Protein AF-A0A2S2CSY6-F1 (afdb_monomer)

Mean predicted aligned error: 6.38 Å

Secondary structure (DSSP, 8-state):
-EEEETTSPPEE-SEEEEE-TTS-EEEEEGGGGGHHHHHHHHHHB-TTSPPEE--HHHHH--SGGGS---TTS-S--EEEEES--EETTEE-SS-EEE-BTSPPEESSPPPTTHHHHHHHHHHHHHHHHHH--

Sequence (133 aa):
MKLRRKSAPPLLLSGGAVLQLDGAIDLLGDAMVHAETVGALIDGVDAGAAPTPLPLAEVMESSCRACPVAARSGAGCRCLQVDRLRMDGAESLSPVLLRPGQPPAVAGEQPRGLWQAFAAVRAARARQVRRAA

Structure (mmCIF, N/CA/C/O backbone):
data_AF-A0A2S2CSY6-F1
#
_entry.id   AF-A0A2S2CSY6-F1
#
loop_
_atom_site.group_PDB
_atom_site.id
_atom_site.type_symbol
_atom_site.label_atom_id
_atom_site.label_alt_id
_atom_site.label_comp_id
_atom_site.label_asym_id
_atom_site.label_entity_id
_atom_site.label_seq_id
_atom_site.pdbx_PDB_ins_code
_atom_site.Cartn_x
_atom_site.Cartn_y
_atom_site.Cartn_z
_atom_site.occupancy
_atom_site.B_iso_or_equiv
_atom_site.auth_seq_id
_atom_site.auth_comp_id
_atom_site.auth_asym_id
_atom_site.auth_atom_id
_atom_site.pdbx_PDB_model_num
ATOM 1 N N . MET A 1 1 ? 4.141 2.599 9.407 1.00 85.50 1 MET A N 1
ATOM 2 C CA . MET A 1 1 ? 2.908 2.333 8.620 1.00 85.50 1 MET A CA 1
ATOM 3 C C . MET A 1 1 ? 1.675 2.667 9.453 1.00 85.50 1 MET A C 1
ATOM 5 O O . MET A 1 1 ? 1.691 2.470 10.662 1.00 85.50 1 MET A O 1
ATOM 9 N N . LYS A 1 2 ? 0.585 3.129 8.832 1.00 85.94 2 LYS A N 1
ATOM 10 C CA . LYS A 1 2 ? -0.682 3.446 9.510 1.00 85.94 2 LYS A CA 1
ATOM 11 C C . LYS A 1 2 ? -1.858 2.822 8.762 1.00 85.94 2 LYS A C 1
ATOM 13 O O . LYS A 1 2 ? -2.158 3.196 7.628 1.00 85.94 2 LYS A O 1
ATOM 18 N N . LEU A 1 3 ? -2.541 1.885 9.412 1.00 84.56 3 LEU A N 1
ATOM 19 C CA . LEU A 1 3 ? -3.736 1.230 8.889 1.00 84.56 3 LEU A CA 1
ATOM 20 C C . LEU A 1 3 ? -4.986 1.948 9.407 1.00 84.56 3 LEU A C 1
ATOM 22 O O . LEU A 1 3 ? -5.200 2.059 10.614 1.00 84.56 3 LEU A O 1
ATOM 26 N N . ARG A 1 4 ? -5.835 2.429 8.496 1.00 83.50 4 ARG A N 1
ATOM 27 C CA . ARG A 1 4 ? -7.086 3.126 8.829 1.00 83.50 4 ARG A CA 1
ATOM 28 C C . ARG A 1 4 ? -8.281 2.242 8.483 1.00 83.50 4 ARG A C 1
ATOM 30 O O . ARG A 1 4 ? -8.337 1.688 7.385 1.00 83.50 4 ARG A O 1
ATOM 37 N N . ARG A 1 5 ? -9.224 2.108 9.423 1.00 76.69 5 ARG A N 1
ATOM 38 C CA . ARG A 1 5 ? -10.430 1.268 9.314 1.00 76.69 5 ARG A CA 1
ATOM 39 C C . ARG A 1 5 ? -11.667 2.045 9.775 1.00 76.69 5 ARG A C 1
ATOM 41 O O . ARG A 1 5 ? -11.572 2.869 10.680 1.00 76.69 5 ARG A O 1
ATOM 48 N N . LYS A 1 6 ? -12.833 1.770 9.182 1.00 72.88 6 LYS A N 1
ATOM 49 C CA . LYS A 1 6 ? -14.119 2.366 9.584 1.00 72.88 6 LYS A CA 1
ATOM 50 C C . LYS A 1 6 ? -14.371 2.150 11.079 1.00 72.88 6 LYS A C 1
ATOM 52 O O . LYS A 1 6 ? -14.244 1.029 11.561 1.00 72.88 6 LYS A O 1
ATOM 57 N N . SER A 1 7 ? -14.783 3.217 11.766 1.00 67.06 7 SER A N 1
ATOM 58 C CA . SER A 1 7 ? -15.209 3.191 13.174 1.00 67.06 7 SER A CA 1
ATOM 59 C C . SER A 1 7 ? -14.154 2.670 14.159 1.00 67.06 7 SER A C 1
ATOM 61 O O . SER A 1 7 ? -14.501 2.275 15.267 1.00 67.06 7 SER A O 1
ATOM 63 N N . ALA A 1 8 ? -12.876 2.689 13.775 1.00 72.62 8 ALA A N 1
ATOM 64 C CA . ALA A 1 8 ? -11.759 2.349 14.641 1.00 72.62 8 ALA A CA 1
ATOM 65 C C . ALA A 1 8 ? -10.706 3.466 14.595 1.00 72.62 8 ALA A C 1
ATOM 67 O O . ALA A 1 8 ? -10.525 4.091 13.543 1.00 72.62 8 ALA A O 1
ATOM 68 N N . PRO A 1 9 ? -9.989 3.717 15.703 1.00 74.38 9 PRO A N 1
ATOM 69 C CA . PRO A 1 9 ? -8.821 4.584 15.662 1.00 74.38 9 PRO A CA 1
ATOM 70 C C . PRO A 1 9 ? -7.778 4.014 14.683 1.00 74.38 9 PRO A C 1
ATOM 72 O O . PRO A 1 9 ? -7.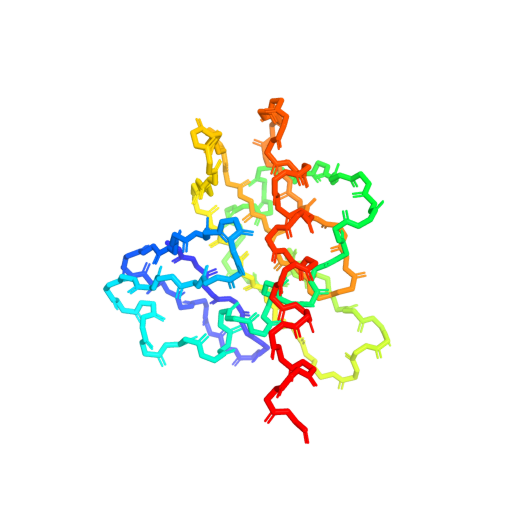720 2.792 14.481 1.00 74.38 9 PRO A O 1
ATOM 75 N N . PRO A 1 10 ? -6.950 4.867 14.052 1.00 79.38 10 PRO A N 1
ATOM 76 C CA . PRO A 1 10 ? -5.855 4.386 13.227 1.00 79.38 10 PRO A CA 1
ATOM 77 C C . PRO A 1 10 ? -4.938 3.475 14.024 1.00 79.38 10 PRO A C 1
ATOM 79 O O . PRO A 1 10 ? -4.511 3.817 15.125 1.00 79.38 10 PRO A O 1
ATOM 82 N N . LEU A 1 11 ? -4.595 2.345 13.423 1.00 85.50 11 LEU A N 1
ATOM 83 C CA . LEU A 1 11 ? -3.603 1.450 13.976 1.00 85.50 11 LEU A CA 1
ATOM 84 C C . LEU A 1 11 ? -2.233 1.854 13.442 1.00 85.50 11 LEU A C 1
ATOM 86 O O . LEU A 1 11 ? -1.996 1.827 12.230 1.00 85.50 11 LEU A O 1
ATOM 90 N N . LEU A 1 12 ? -1.346 2.246 14.350 1.00 86.75 12 LEU A N 1
ATOM 91 C CA . LEU A 1 12 ? 0.063 2.428 14.038 1.00 86.75 12 LEU A CA 1
ATOM 92 C C . LEU A 1 12 ? 0.713 1.050 14.009 1.00 86.75 12 LEU A C 1
ATOM 94 O O . LEU A 1 12 ? 0.665 0.314 14.988 1.00 86.75 12 LEU A O 1
ATOM 98 N N . LEU A 1 13 ? 1.272 0.701 12.859 1.00 84.94 13 LEU A N 1
ATOM 99 C CA . LEU A 1 13 ? 1.993 -0.542 12.651 1.00 84.94 13 LEU A CA 1
ATOM 100 C C . LEU A 1 13 ? 3.481 -0.217 12.704 1.00 84.94 13 LEU A C 1
ATOM 102 O O . LEU A 1 13 ? 3.983 0.521 11.841 1.00 84.94 13 LEU A O 1
ATOM 106 N N . SER A 1 14 ? 4.164 -0.748 13.719 1.00 81.81 14 SER A N 1
ATOM 107 C CA . SER A 1 14 ? 5.620 -0.738 13.751 1.00 81.81 14 SER A CA 1
ATOM 108 C C . SER A 1 14 ? 6.119 -1.768 12.729 1.00 81.81 14 SER A C 1
ATOM 110 O O . SER A 1 14 ? 5.683 -2.917 12.723 1.00 81.81 14 SER A O 1
ATOM 112 N N . GLY A 1 15 ? 6.936 -1.331 11.769 1.00 80.06 15 GLY A N 1
ATOM 113 C CA . GLY A 1 15 ? 7.402 -2.174 10.664 1.00 80.06 15 GLY A CA 1
ATOM 114 C C . GLY A 1 15 ? 6.982 -1.702 9.270 1.00 80.06 15 GLY A C 1
ATOM 115 O O . GLY A 1 15 ? 6.599 -0.544 9.064 1.00 80.06 15 GLY A O 1
ATOM 116 N N . GLY A 1 16 ? 7.128 -2.603 8.297 1.00 81.12 16 GLY A N 1
ATOM 117 C CA . GLY A 1 16 ? 7.117 -2.283 6.870 1.00 81.12 16 GLY A CA 1
ATOM 118 C C . GLY A 1 16 ? 6.636 -3.433 5.989 1.00 81.12 16 GLY A C 1
ATOM 119 O O . GLY A 1 16 ? 6.383 -4.539 6.465 1.00 81.12 16 GLY A O 1
ATOM 120 N N . ALA A 1 17 ? 6.538 -3.150 4.694 1.00 82.19 17 ALA A N 1
ATOM 121 C CA . ALA A 1 17 ? 6.266 -4.129 3.652 1.00 82.19 17 ALA A CA 1
ATOM 122 C C . ALA A 1 17 ? 7.335 -4.009 2.563 1.00 82.19 17 ALA A C 1
ATOM 124 O O . ALA A 1 17 ? 7.620 -2.903 2.098 1.00 82.19 17 ALA A O 1
ATOM 125 N N . VAL A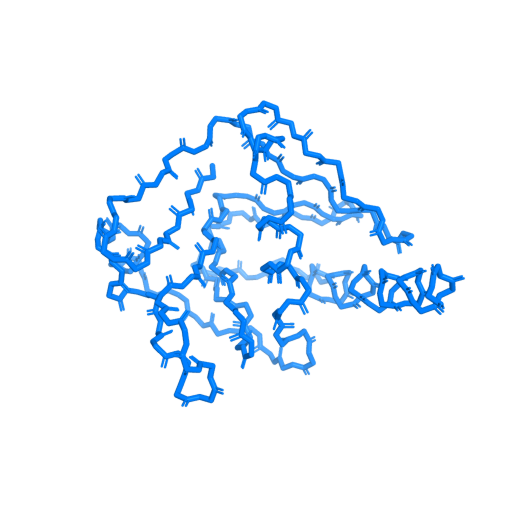 1 18 ? 7.910 -5.134 2.152 1.00 85.25 18 VAL A N 1
ATOM 126 C CA . VAL A 1 18 ? 8.760 -5.238 0.967 1.00 85.25 18 VAL A CA 1
ATOM 127 C C . VAL A 1 18 ? 7.931 -5.896 -0.121 1.00 85.25 18 VAL A C 1
ATOM 129 O O . VAL A 1 18 ? 7.399 -6.986 0.061 1.00 85.25 18 VAL A O 1
ATOM 132 N N . LEU A 1 19 ? 7.791 -5.197 -1.241 1.00 87.62 19 LEU A N 1
ATOM 133 C CA . LEU A 1 19 ? 7.060 -5.684 -2.401 1.00 87.62 19 LEU A CA 1
ATOM 134 C C . LEU A 1 19 ? 8.068 -6.187 -3.431 1.00 87.62 19 LEU A C 1
ATOM 136 O O . LEU A 1 19 ? 8.870 -5.404 -3.946 1.00 87.62 19 LEU A O 1
ATOM 140 N N . GLN A 1 20 ? 8.035 -7.487 -3.706 1.00 87.38 20 GLN A N 1
ATOM 141 C CA . GLN A 1 20 ? 8.923 -8.129 -4.666 1.00 87.38 20 GLN A CA 1
ATOM 142 C C . GLN A 1 20 ? 8.290 -8.160 -6.060 1.00 87.38 20 GLN A C 1
ATOM 144 O O . GLN A 1 20 ? 7.079 -8.332 -6.205 1.00 87.38 20 GLN A O 1
ATOM 149 N N . LEU A 1 21 ? 9.112 -8.018 -7.105 1.00 88.31 21 LEU A N 1
ATOM 150 C CA . LEU A 1 21 ? 8.650 -7.997 -8.501 1.00 88.31 21 LEU A CA 1
ATOM 151 C C . LEU A 1 21 ? 7.946 -9.284 -8.944 1.00 88.31 21 LEU A C 1
ATOM 153 O O . LEU A 1 21 ? 7.151 -9.260 -9.885 1.00 88.31 21 LEU A O 1
ATOM 157 N N . ASP A 1 22 ? 8.225 -10.402 -8.280 1.00 89.00 22 ASP A N 1
ATOM 158 C CA . ASP A 1 22 ? 7.554 -11.674 -8.530 1.00 89.00 22 ASP A CA 1
ATOM 159 C C . ASP A 1 22 ? 6.117 -11.716 -7.975 1.00 89.00 22 ASP A C 1
ATOM 161 O O . ASP A 1 22 ? 5.357 -12.617 -8.329 1.00 89.00 22 ASP A O 1
ATOM 165 N N . GLY A 1 23 ? 5.715 -10.716 -7.183 1.00 87.94 23 GLY A N 1
ATOM 166 C CA . GLY A 1 23 ? 4.406 -10.603 -6.546 1.00 87.94 23 GLY A CA 1
ATOM 167 C C . GLY A 1 23 ? 4.401 -10.941 -5.053 1.00 87.94 23 GLY A C 1
ATOM 168 O O . GLY A 1 23 ? 3.360 -10.767 -4.411 1.00 87.94 23 GLY A O 1
ATOM 169 N N . ALA A 1 24 ? 5.526 -11.389 -4.486 1.00 88.94 24 ALA A N 1
ATOM 170 C CA . ALA A 1 24 ? 5.637 -11.650 -3.057 1.00 88.94 24 ALA A CA 1
ATOM 171 C C . ALA A 1 24 ? 5.577 -10.351 -2.233 1.00 88.94 24 ALA A C 1
ATOM 173 O O . ALA A 1 24 ? 5.994 -9.272 -2.667 1.00 88.94 24 ALA A O 1
ATOM 174 N N . ILE A 1 25 ? 5.016 -10.465 -1.027 1.00 88.12 25 ILE A N 1
ATOM 175 C CA . ILE A 1 25 ? 4.917 -9.374 -0.056 1.00 88.12 25 ILE A CA 1
ATOM 176 C C . ILE A 1 25 ? 5.516 -9.874 1.252 1.00 88.12 25 ILE A C 1
ATOM 178 O O . ILE A 1 25 ? 4.896 -10.688 1.936 1.00 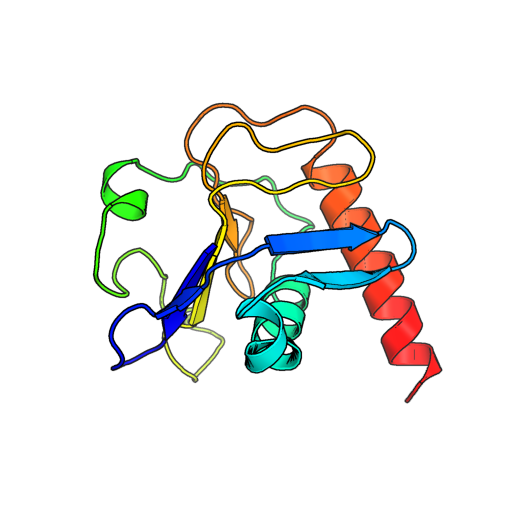88.12 25 ILE A O 1
ATOM 182 N N . ASP A 1 26 ? 6.676 -9.340 1.618 1.00 87.75 26 ASP A N 1
ATOM 183 C CA . ASP A 1 26 ? 7.286 -9.617 2.913 1.00 87.75 26 ASP A CA 1
ATOM 184 C C . ASP A 1 26 ? 6.878 -8.529 3.894 1.00 87.75 26 ASP A C 1
ATOM 186 O O . ASP A 1 26 ? 7.151 -7.343 3.692 1.00 87.75 26 ASP A O 1
ATOM 190 N N . LEU A 1 27 ? 6.206 -8.925 4.967 1.00 87.00 27 LEU A N 1
ATOM 191 C CA . LEU A 1 27 ? 5.799 -8.014 6.027 1.00 87.00 27 LEU A CA 1
ATOM 192 C C . LEU A 1 27 ? 6.724 -8.167 7.220 1.00 87.00 27 LEU A C 1
ATOM 194 O O . LEU A 1 27 ? 7.135 -9.269 7.568 1.00 87.00 27 LEU A O 1
ATOM 198 N N . LEU A 1 28 ? 7.039 -7.038 7.841 1.00 86.62 28 LEU A N 1
ATOM 199 C CA . LEU A 1 28 ? 7.986 -6.948 8.942 1.00 86.62 28 LEU A CA 1
ATOM 200 C C . LEU A 1 28 ? 7.303 -6.315 10.154 1.00 86.62 28 LEU A C 1
ATOM 202 O O . LEU A 1 28 ? 6.498 -5.393 10.001 1.00 86.62 28 LEU A O 1
ATOM 206 N N . GLY A 1 29 ? 7.669 -6.771 11.351 1.00 88.06 29 GLY A N 1
ATOM 207 C CA . GLY A 1 29 ? 7.124 -6.256 12.609 1.00 88.06 29 GLY A CA 1
ATOM 208 C C . GLY A 1 29 ? 5.627 -6.535 12.766 1.00 88.06 29 GLY A C 1
ATOM 209 O O . GLY A 1 29 ? 5.114 -7.556 12.305 1.00 88.06 29 GLY A O 1
ATOM 210 N N . ASP A 1 30 ? 4.905 -5.593 13.371 1.00 86.75 30 ASP A N 1
ATOM 211 C CA . ASP A 1 30 ? 3.471 -5.720 13.669 1.00 86.75 30 ASP A CA 1
ATOM 212 C C . ASP A 1 30 ? 2.604 -5.786 12.405 1.00 86.75 30 ASP A C 1
ATOM 214 O O . ASP A 1 30 ? 1.454 -6.227 12.445 1.00 86.75 30 ASP A O 1
ATOM 218 N N . ALA A 1 31 ? 3.146 -5.376 11.253 1.00 84.12 31 ALA A N 1
ATOM 219 C CA . ALA A 1 31 ? 2.449 -5.487 9.978 1.00 84.12 31 ALA A CA 1
ATOM 220 C C . ALA A 1 31 ? 2.108 -6.947 9.623 1.00 84.12 31 ALA A C 1
ATOM 222 O O . ALA A 1 31 ? 1.100 -7.177 8.954 1.00 84.12 31 ALA A O 1
ATOM 223 N N . MET A 1 32 ? 2.883 -7.927 10.112 1.00 87.75 32 MET A N 1
ATOM 224 C CA . MET A 1 32 ? 2.618 -9.356 9.895 1.00 87.75 32 MET A CA 1
ATOM 225 C C . MET A 1 32 ? 1.274 -9.805 10.478 1.00 87.75 32 MET A C 1
ATOM 227 O O . MET A 1 32 ? 0.562 -10.584 9.848 1.00 87.75 32 MET A O 1
ATOM 231 N N . VAL A 1 33 ? 0.874 -9.263 11.633 1.00 89.06 33 VAL A N 1
ATOM 232 C CA . VAL A 1 33 ? -0.424 -9.567 12.272 1.00 89.06 33 VAL A CA 1
ATOM 233 C C . VAL A 1 33 ? -1.598 -9.123 11.390 1.00 89.06 33 VAL A C 1
ATOM 235 O O . VAL A 1 33 ? -2.714 -9.627 11.498 1.00 89.06 33 VAL A O 1
ATOM 238 N N . HIS A 1 34 ? -1.344 -8.196 10.467 1.00 86.31 34 HIS A N 1
ATOM 239 C CA . HIS A 1 34 ? -2.328 -7.641 9.548 1.00 86.31 34 HIS A CA 1
ATOM 240 C C . HIS A 1 34 ? -2.064 -8.029 8.091 1.00 86.31 34 HIS A C 1
ATOM 242 O O . HIS A 1 34 ? -2.530 -7.332 7.185 1.00 86.31 34 HIS A O 1
ATOM 248 N N . ALA A 1 35 ? -1.358 -9.141 7.858 1.00 86.44 35 ALA A N 1
ATOM 249 C CA . ALA A 1 35 ? -0.869 -9.515 6.539 1.00 86.44 35 ALA A CA 1
ATOM 250 C C . ALA A 1 35 ? -1.951 -9.610 5.468 1.00 86.44 35 ALA A C 1
ATOM 252 O O . ALA A 1 35 ? -1.826 -9.006 4.403 1.00 86.44 35 ALA A O 1
ATOM 253 N N . GLU A 1 36 ? -3.053 -10.285 5.779 1.00 85.88 36 GLU A N 1
ATOM 254 C CA . GLU A 1 36 ? -4.184 -10.417 4.861 1.00 85.88 36 GLU A CA 1
ATOM 255 C C . GLU A 1 36 ? -4.793 -9.058 4.506 1.00 85.88 36 GLU A C 1
ATOM 257 O O . GLU A 1 36 ? -5.094 -8.779 3.348 1.00 85.88 36 GLU A O 1
ATOM 262 N N . THR A 1 37 ? -4.934 -8.172 5.496 1.00 85.75 37 THR A N 1
ATOM 263 C CA . THR A 1 37 ? -5.510 -6.839 5.283 1.00 85.75 37 THR A CA 1
ATOM 264 C C . THR A 1 37 ? -4.582 -5.957 4.454 1.00 85.75 37 THR A C 1
ATOM 266 O O . THR A 1 37 ? -5.044 -5.263 3.550 1.00 85.75 37 THR A O 1
ATOM 269 N N . VAL A 1 38 ? -3.279 -5.978 4.741 1.00 85.56 38 VAL A N 1
ATOM 270 C CA . VAL A 1 38 ? -2.275 -5.221 3.984 1.00 85.56 38 VAL A CA 1
ATOM 271 C C . VAL A 1 38 ? -2.195 -5.734 2.545 1.00 85.56 38 VAL A C 1
ATOM 273 O O . VAL A 1 38 ? -2.255 -4.929 1.616 1.00 85.56 38 VAL A O 1
ATOM 276 N N . GLY A 1 39 ? -2.154 -7.055 2.352 1.00 87.44 39 GLY A N 1
ATOM 277 C CA . GLY A 1 39 ? -2.159 -7.683 1.032 1.00 87.44 39 GLY A CA 1
ATOM 278 C C . GLY A 1 39 ? -3.406 -7.325 0.223 1.00 87.44 39 GLY A C 1
ATOM 279 O O . GLY A 1 39 ? -3.286 -6.851 -0.903 1.00 87.44 39 GLY A O 1
ATOM 280 N N . ALA A 1 40 ? -4.595 -7.436 0.823 1.00 86.44 40 ALA A N 1
ATOM 281 C CA . ALA A 1 40 ? -5.852 -7.078 0.166 1.00 86.44 40 ALA A CA 1
ATOM 282 C C . ALA A 1 40 ? -5.928 -5.588 -0.211 1.00 86.44 40 ALA A C 1
ATOM 284 O O . ALA A 1 40 ? -6.507 -5.237 -1.239 1.00 86.44 40 ALA A O 1
ATOM 285 N N . LEU A 1 41 ? -5.347 -4.696 0.599 1.00 87.00 41 LEU A N 1
ATOM 286 C CA . LEU A 1 41 ? -5.263 -3.273 0.267 1.00 87.00 41 LEU A CA 1
ATOM 287 C C . LEU A 1 41 ? -4.355 -3.035 -0.936 1.00 87.00 41 LEU A C 1
ATOM 289 O O . LEU A 1 41 ? -4.754 -2.309 -1.841 1.00 87.00 41 LEU A O 1
ATOM 293 N N . ILE A 1 42 ? -3.182 -3.670 -0.975 1.00 87.75 42 ILE A N 1
ATOM 294 C CA . ILE A 1 42 ? -2.258 -3.597 -2.114 1.00 87.75 42 ILE A CA 1
ATOM 295 C C . ILE A 1 42 ? -2.935 -4.139 -3.379 1.00 87.75 42 ILE A C 1
ATOM 297 O O . ILE A 1 42 ? -2.914 -3.476 -4.413 1.00 87.75 42 ILE A O 1
ATOM 301 N N . ASP A 1 43 ? -3.635 -5.270 -3.281 1.00 87.44 43 ASP A N 1
ATOM 302 C CA . ASP A 1 43 ? -4.405 -5.867 -4.381 1.00 87.44 43 ASP A CA 1
ATOM 303 C C . ASP A 1 43 ? -5.635 -5.052 -4.798 1.00 87.44 43 ASP A C 1
ATOM 305 O O . ASP A 1 43 ? -6.195 -5.255 -5.876 1.00 87.44 43 ASP A O 1
ATOM 309 N N . GLY A 1 44 ? -6.088 -4.135 -3.953 1.00 86.94 44 GLY A N 1
ATOM 310 C CA . GLY A 1 44 ? -7.221 -3.276 -4.250 1.00 86.94 44 GLY A CA 1
ATOM 311 C C . GLY A 1 44 ? -6.849 -2.050 -5.079 1.00 86.94 44 GLY A C 1
ATOM 312 O O . GLY A 1 44 ? -7.726 -1.498 -5.733 1.00 86.94 44 GLY A O 1
ATOM 313 N N . VAL A 1 45 ? -5.596 -1.593 -5.046 1.00 87.31 45 VAL A N 1
ATOM 314 C CA . VAL A 1 45 ? -5.188 -0.289 -5.608 1.00 87.31 45 VAL A CA 1
ATOM 315 C C . VAL A 1 45 ? -5.306 -0.257 -7.126 1.00 87.31 45 VAL A C 1
ATOM 317 O O . VAL A 1 45 ? -4.809 -1.155 -7.799 1.00 87.31 45 VAL A O 1
ATOM 320 N N . ASP A 1 46 ? -5.877 0.805 -7.688 1.00 87.25 46 ASP A N 1
ATOM 321 C CA . ASP A 1 46 ? -5.848 1.009 -9.136 1.00 87.25 46 ASP A CA 1
ATOM 322 C C . ASP A 1 46 ? -4.441 1.437 -9.582 1.00 87.25 46 ASP A C 1
ATOM 324 O O . ASP A 1 46 ? -4.078 2.609 -9.544 1.00 87.25 46 ASP A O 1
ATOM 328 N N . ALA A 1 47 ? -3.624 0.462 -9.976 1.00 84.31 47 ALA A N 1
ATOM 329 C CA . ALA A 1 47 ? -2.271 0.696 -10.472 1.00 84.31 47 ALA A CA 1
ATOM 330 C C . ALA A 1 47 ? -2.227 1.049 -11.974 1.00 84.31 47 ALA A C 1
ATOM 332 O O . ALA A 1 47 ? -1.140 1.251 -12.510 1.00 84.31 47 ALA A O 1
ATOM 333 N N . GLY A 1 48 ? -3.376 1.082 -12.663 1.00 79.81 48 GLY A N 1
ATOM 334 C CA . GLY A 1 48 ? -3.465 1.448 -14.080 1.00 79.81 48 GLY A CA 1
ATOM 335 C C . GLY A 1 48 ? -3.589 2.955 -14.311 1.00 79.81 48 GLY A C 1
ATOM 336 O O . GLY A 1 48 ? -3.343 3.434 -15.417 1.00 79.81 48 GLY A O 1
ATOM 337 N N . ALA A 1 49 ? -3.952 3.702 -13.272 1.00 83.75 49 ALA A N 1
ATOM 338 C CA . ALA A 1 49 ? -4.126 5.142 -13.312 1.00 83.75 49 ALA A CA 1
ATOM 339 C C . ALA A 1 49 ? -2.931 5.891 -12.702 1.00 83.75 49 ALA A C 1
ATOM 341 O O . ALA A 1 49 ? -2.202 5.379 -11.848 1.00 83.75 49 ALA A O 1
ATOM 342 N N . ALA A 1 50 ? -2.741 7.138 -13.141 1.00 84.44 50 ALA A N 1
ATOM 343 C CA . ALA A 1 50 ? -1.696 8.000 -12.607 1.00 84.44 50 ALA A CA 1
ATOM 344 C C . ALA A 1 50 ? -1.934 8.286 -11.109 1.00 84.44 50 ALA A C 1
ATOM 346 O O . ALA A 1 50 ? -3.078 8.522 -10.706 1.00 84.44 50 ALA A O 1
ATOM 347 N N . PRO A 1 51 ? -0.881 8.307 -10.276 1.00 85.50 51 PRO A N 1
ATOM 348 C CA . PRO A 1 51 ? -1.028 8.588 -8.857 1.00 85.50 51 PRO A CA 1
ATOM 349 C C . PRO A 1 51 ? -1.472 10.028 -8.621 1.00 85.50 51 PRO A C 1
ATOM 351 O O . PRO A 1 51 ? -1.011 10.963 -9.279 1.00 85.50 51 PRO A O 1
ATOM 354 N N . THR A 1 52 ? -2.343 10.206 -7.638 1.00 87.00 52 THR A N 1
ATOM 355 C CA . THR A 1 52 ? -2.923 11.505 -7.299 1.00 87.00 52 THR A CA 1
ATOM 356 C C . THR A 1 52 ? -2.085 12.226 -6.240 1.00 87.00 52 THR A C 1
ATOM 358 O O . THR A 1 52 ? -1.524 11.566 -5.363 1.00 87.00 52 THR A O 1
ATOM 361 N N . PRO A 1 53 ? -2.038 13.566 -6.224 1.00 86.44 53 PRO A N 1
ATOM 362 C CA . PRO A 1 53 ? -1.469 14.303 -5.099 1.00 86.44 53 PRO A CA 1
ATOM 363 C C . PRO A 1 53 ? -2.193 13.972 -3.784 1.00 86.44 53 PRO A C 1
ATOM 365 O O . PRO A 1 53 ? -3.420 13.894 -3.754 1.00 86.44 53 PRO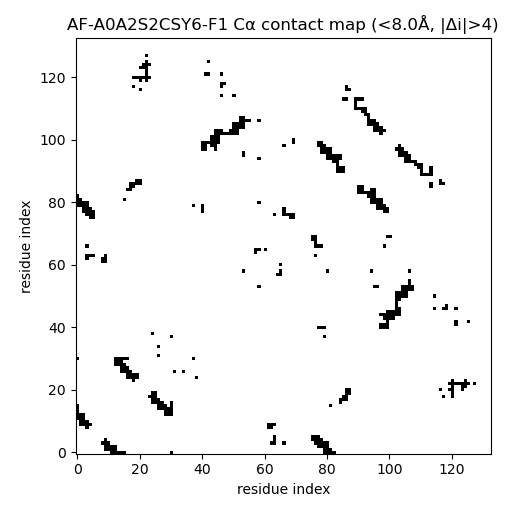 A O 1
ATOM 368 N N . LEU A 1 54 ? -1.438 13.789 -2.700 1.00 83.62 54 LEU A N 1
ATOM 369 C CA . LEU A 1 54 ? -1.949 13.650 -1.335 1.00 83.62 54 LEU A CA 1
ATOM 370 C C . LEU A 1 54 ? -1.634 14.933 -0.549 1.00 83.62 54 LEU A C 1
ATOM 372 O O . LEU A 1 54 ? -0.459 15.197 -0.275 1.00 83.62 54 LEU A O 1
ATOM 376 N N . PRO A 1 55 ? -2.640 15.741 -0.175 1.00 83.88 55 PRO A N 1
ATOM 377 C CA . PRO A 1 55 ? -2.420 16.934 0.635 1.00 83.88 55 PRO A CA 1
ATOM 378 C C . PRO A 1 55 ? -1.795 16.597 1.996 1.00 83.88 55 PRO A C 1
ATOM 380 O O . PRO A 1 55 ? -2.195 15.637 2.653 1.00 83.88 55 PRO A O 1
ATOM 383 N N . LEU A 1 56 ? -0.860 17.423 2.477 1.00 78.75 56 LEU A N 1
ATOM 384 C CA . LEU A 1 56 ? -0.189 17.195 3.766 1.00 78.75 56 LEU A CA 1
ATOM 385 C C . LEU A 1 56 ? -1.180 17.125 4.944 1.00 78.75 56 LEU A C 1
ATOM 387 O O . LEU A 1 56 ? -1.011 16.314 5.853 1.00 78.75 56 LEU A O 1
ATOM 391 N N . ALA A 1 57 ? -2.255 17.918 4.894 1.00 79.56 57 ALA A N 1
ATOM 392 C CA . ALA A 1 57 ? -3.328 17.874 5.886 1.00 79.56 57 ALA A CA 1
ATOM 393 C C . ALA A 1 57 ? -3.968 16.474 5.997 1.00 79.56 57 ALA A C 1
ATOM 395 O O . ALA A 1 57 ? -4.284 16.0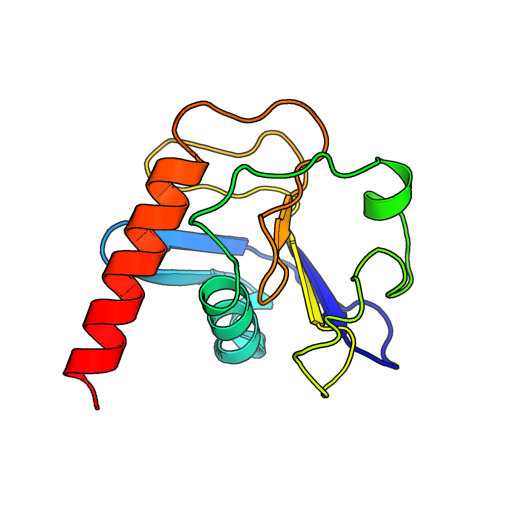20 7.094 1.00 79.56 57 ALA A O 1
ATOM 396 N N . GLU A 1 58 ? -4.093 15.748 4.883 1.00 77.94 58 GLU A N 1
ATOM 397 C CA . GLU A 1 58 ? -4.651 14.392 4.854 1.00 77.94 58 GLU A CA 1
ATOM 398 C C . GLU A 1 58 ? -3.683 13.339 5.417 1.00 77.94 58 GLU A C 1
ATOM 400 O O . GLU A 1 58 ? -4.107 12.383 6.079 1.00 77.94 58 GLU A O 1
ATOM 405 N N . VAL A 1 59 ? -2.373 13.537 5.228 1.00 75.69 59 VAL A N 1
ATOM 406 C CA . VAL A 1 59 ? -1.327 12.712 5.859 1.00 75.69 59 VAL A CA 1
ATOM 407 C C . VAL A 1 59 ? -1.430 12.802 7.384 1.00 75.69 59 VAL A C 1
ATOM 409 O O . VAL A 1 59 ? -1.404 11.778 8.074 1.00 75.69 59 VAL A O 1
ATOM 412 N N . MET A 1 60 ? -1.587 14.023 7.905 1.00 75.19 60 MET A N 1
ATOM 413 C CA . MET A 1 60 ? -1.652 14.293 9.345 1.00 75.19 60 MET A CA 1
ATOM 414 C C . MET A 1 60 ? -3.001 13.938 9.978 1.00 75.19 60 MET A C 1
ATOM 416 O O . MET A 1 60 ? -3.070 13.733 11.189 1.00 75.19 60 MET A O 1
ATOM 420 N N . GLU A 1 61 ? -4.059 13.814 9.175 1.00 73.44 61 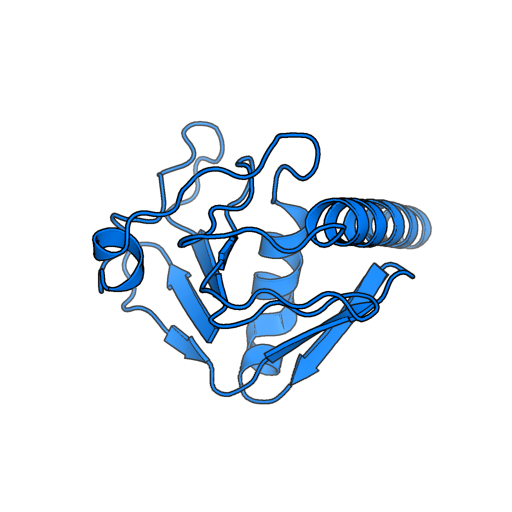GLU A N 1
ATOM 421 C CA . GLU A 1 61 ? -5.405 13.508 9.651 1.00 73.44 61 GLU A CA 1
ATOM 422 C C . GLU A 1 61 ? -5.415 12.228 10.508 1.00 73.44 61 GLU A C 1
ATOM 424 O O . GLU A 1 61 ? -4.937 11.162 10.103 1.00 73.44 61 GLU A O 1
ATOM 429 N N . SER A 1 62 ? -5.951 12.313 11.723 1.00 65.69 62 SER A N 1
ATOM 430 C CA . SER A 1 62 ? -6.077 11.170 12.632 1.00 65.69 62 SER A CA 1
ATOM 431 C C . SER A 1 62 ? -7.348 10.365 12.361 1.00 65.69 62 SER A C 1
ATOM 433 O O . SER A 1 62 ? -7.438 9.217 12.777 1.00 65.69 62 SER A O 1
ATOM 435 N N . SER A 1 63 ? -8.308 10.906 11.612 1.00 66.19 63 SER A N 1
ATOM 436 C CA . SER A 1 63 ? -9.541 10.212 11.249 1.00 66.19 63 SER A CA 1
ATOM 437 C C . SER A 1 63 ? -9.467 9.484 9.896 1.00 66.19 63 SER A C 1
ATOM 439 O O . SER A 1 63 ? -8.489 9.534 9.143 1.00 66.19 63 SER A O 1
ATOM 441 N N . CYS A 1 64 ? -10.551 8.789 9.558 1.00 65.06 64 CYS A N 1
ATOM 442 C CA . CYS A 1 64 ? -10.767 8.177 8.247 1.00 65.06 64 CYS A CA 1
ATOM 443 C C . CYS A 1 64 ? -11.090 9.188 7.132 1.00 65.06 64 CYS A C 1
ATOM 445 O O . CYS A 1 64 ? -11.337 8.760 6.014 1.00 65.06 64 CYS A O 1
ATOM 447 N N . ARG A 1 65 ? -11.108 10.504 7.389 1.00 64.75 65 ARG A N 1
ATOM 448 C CA . ARG A 1 65 ? -11.560 11.508 6.408 1.00 64.75 65 ARG A CA 1
ATOM 449 C C . ARG A 1 65 ? -10.714 11.547 5.127 1.00 64.75 65 ARG A C 1
ATOM 451 O O . ARG A 1 65 ? -11.267 11.713 4.049 1.00 64.75 65 ARG A O 1
ATOM 458 N N . ALA A 1 66 ? -9.408 11.305 5.246 1.00 62.47 66 ALA A N 1
ATOM 459 C CA . ALA A 1 66 ? -8.478 11.153 4.118 1.00 62.47 66 ALA A CA 1
ATOM 460 C C . ALA A 1 66 ? -8.649 9.828 3.343 1.00 62.47 66 ALA A C 1
ATOM 462 O O . ALA A 1 66 ? -8.062 9.622 2.285 1.00 62.47 66 ALA A O 1
ATOM 463 N N . CYS A 1 67 ? -9.423 8.886 3.885 1.00 67.62 67 CYS A N 1
ATOM 464 C CA . CYS A 1 67 ? -9.729 7.615 3.252 1.00 67.62 67 CYS A CA 1
ATOM 465 C C . CYS A 1 67 ? -11.095 7.753 2.563 1.00 67.62 67 CYS A C 1
ATOM 467 O O . CYS A 1 67 ? -12.121 7.649 3.243 1.00 67.62 67 CYS A O 1
ATOM 469 N N . PRO A 1 68 ? -11.150 8.038 1.246 1.00 55.41 68 PRO A N 1
ATOM 470 C CA . PRO A 1 68 ? -12.418 8.207 0.560 1.00 55.41 68 PRO A CA 1
ATOM 471 C C . PRO A 1 68 ? -13.257 6.942 0.732 1.00 55.41 68 PRO A C 1
ATOM 473 O O . PRO A 1 68 ? -12.771 5.820 0.576 1.00 55.41 68 PRO A O 1
ATOM 476 N N . VAL A 1 69 ? -14.535 7.129 1.058 1.00 51.25 69 VAL A N 1
ATOM 477 C CA . VAL A 1 69 ? -15.522 6.054 0.990 1.00 51.25 69 VAL A CA 1
ATOM 478 C C . VAL A 1 69 ? -15.631 5.680 -0.483 1.00 51.25 69 VAL A C 1
ATOM 480 O O . VAL A 1 69 ? -16.210 6.422 -1.273 1.00 51.25 69 VAL A O 1
ATOM 483 N N . ALA A 1 70 ? -15.027 4.564 -0.886 1.00 48.75 70 ALA A N 1
ATOM 484 C CA . ALA A 1 70 ? -15.201 4.061 -2.238 1.00 48.75 70 ALA A CA 1
ATOM 485 C C . ALA A 1 70 ? -16.683 3.696 -2.416 1.00 48.75 70 ALA A C 1
ATOM 487 O O . ALA A 1 70 ? -17.144 2.691 -1.886 1.00 48.75 70 ALA A O 1
ATOM 488 N N . ALA A 1 71 ? -17.436 4.516 -3.154 1.00 39.59 71 ALA A N 1
ATOM 489 C CA . ALA A 1 71 ? -18.884 4.363 -3.335 1.00 39.59 71 ALA A CA 1
ATOM 490 C C . ALA A 1 71 ? -19.298 3.007 -3.950 1.00 39.59 71 ALA A C 1
ATOM 492 O O . ALA A 1 71 ? -20.440 2.590 -3.798 1.00 39.59 71 ALA A O 1
ATOM 493 N N . ARG A 1 72 ? -18.372 2.303 -4.623 1.00 43.31 72 ARG A N 1
ATOM 494 C CA . ARG A 1 72 ? -18.595 0.966 -5.211 1.00 43.31 72 ARG A CA 1
ATOM 495 C C . ARG A 1 72 ? -18.220 -0.193 -4.283 1.00 43.31 72 ARG A C 1
ATOM 497 O O . ARG A 1 72 ? -18.616 -1.325 -4.536 1.00 43.31 72 ARG A O 1
ATOM 504 N N . SER A 1 73 ? -17.492 0.083 -3.206 1.00 45.81 73 SER A N 1
ATOM 505 C CA . SER A 1 73 ? -17.115 -0.899 -2.194 1.00 45.81 73 SER A CA 1
ATOM 506 C C . SER A 1 73 ? -17.996 -0.641 -0.981 1.00 45.81 73 SER A C 1
ATOM 508 O O . SER A 1 73 ? -17.642 0.162 -0.123 1.00 45.81 73 SER A O 1
ATOM 510 N N . GLY A 1 74 ? -19.161 -1.285 -0.898 1.00 43.56 74 GLY A N 1
ATOM 511 C CA . GLY A 1 74 ? -20.147 -1.096 0.179 1.00 43.56 74 GLY A CA 1
ATOM 512 C C . GLY A 1 74 ? -19.673 -1.395 1.618 1.00 43.56 74 GLY A C 1
ATOM 513 O O . GLY A 1 74 ? -20.501 -1.614 2.493 1.00 43.56 74 GLY A O 1
ATOM 514 N N . ALA A 1 75 ? -18.370 -1.411 1.912 1.00 48.91 75 ALA A N 1
ATOM 515 C CA . ALA A 1 75 ? -17.794 -1.866 3.172 1.00 48.91 75 ALA A CA 1
ATOM 516 C C . ALA A 1 75 ? -16.655 -0.961 3.693 1.00 48.91 75 ALA A C 1
ATOM 518 O O . ALA A 1 75 ? -15.525 -1.398 3.874 1.00 48.91 75 ALA A O 1
ATOM 519 N N . GLY A 1 76 ? -16.978 0.293 4.019 1.00 57.59 76 GLY A N 1
ATOM 520 C CA . GLY A 1 76 ? -16.229 1.126 4.973 1.00 57.59 76 GLY A CA 1
ATOM 521 C C . GLY A 1 76 ? -14.841 1.648 4.565 1.00 57.59 76 GLY A C 1
ATOM 522 O O . GLY A 1 76 ? -14.178 1.145 3.669 1.00 57.59 76 GLY A O 1
ATOM 523 N N . CYS A 1 77 ? -14.394 2.696 5.266 1.00 66.38 77 CYS A N 1
ATOM 524 C CA . CYS A 1 77 ? -13.023 3.212 5.204 1.00 66.38 77 CYS A CA 1
ATOM 525 C C . CYS A 1 77 ? -12.018 2.071 5.436 1.00 66.38 77 CYS A C 1
ATOM 527 O O . CYS A 1 77 ? -12.017 1.470 6.513 1.00 66.38 77 CYS A O 1
ATOM 529 N N . ARG A 1 78 ? -11.174 1.776 4.443 1.00 74.44 78 ARG A N 1
ATOM 530 C CA . ARG A 1 78 ? -9.999 0.906 4.570 1.00 74.44 78 ARG A CA 1
ATOM 531 C C . ARG A 1 78 ? -8.880 1.474 3.710 1.00 74.44 78 ARG A C 1
ATOM 533 O O . ARG A 1 78 ? -8.950 1.409 2.488 1.00 74.44 78 ARG A O 1
ATOM 540 N N . CYS A 1 79 ? -7.869 2.038 4.357 1.00 82.81 79 CYS A N 1
ATOM 541 C CA . CYS A 1 79 ? -6.715 2.609 3.676 1.00 82.81 79 CYS A CA 1
ATOM 542 C C . CYS A 1 79 ? -5.439 2.269 4.422 1.00 82.81 79 CYS A C 1
ATOM 544 O O . CYS A 1 79 ? -5.422 2.228 5.656 1.00 82.81 79 CYS A O 1
ATOM 546 N N . LEU A 1 80 ? -4.365 2.086 3.665 1.00 85.94 80 LEU A N 1
ATOM 547 C CA . LEU A 1 80 ? -3.032 1.926 4.214 1.00 85.94 80 LEU A CA 1
ATOM 548 C C . LEU A 1 80 ? -2.212 3.15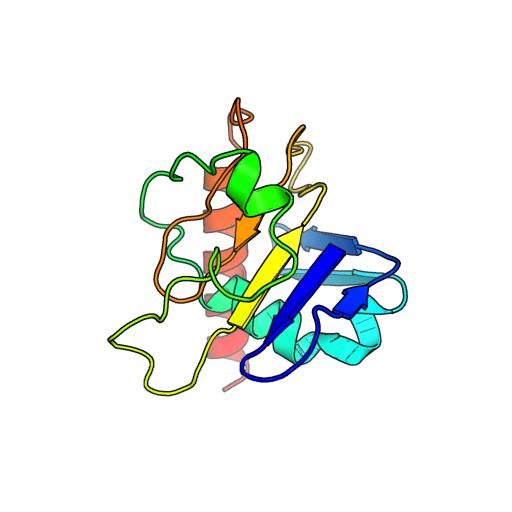7 3.860 1.00 85.94 80 LEU A C 1
ATOM 550 O O . LEU A 1 80 ? -1.954 3.414 2.689 1.00 85.94 80 LEU A O 1
ATOM 554 N N . GLN A 1 81 ? -1.799 3.906 4.874 1.00 87.38 81 GLN A N 1
ATOM 555 C CA . GLN A 1 81 ? -0.754 4.901 4.714 1.00 87.38 81 GLN A CA 1
ATOM 556 C C . GLN A 1 81 ? 0.585 4.234 5.015 1.00 87.38 81 GLN A C 1
ATOM 558 O O . GLN A 1 81 ? 0.785 3.657 6.088 1.00 87.38 81 GLN A O 1
ATOM 563 N N . VAL A 1 82 ? 1.505 4.325 4.069 1.00 85.44 82 VAL A N 1
ATOM 564 C CA . VAL A 1 82 ? 2.889 3.903 4.246 1.00 85.44 82 VAL A CA 1
ATOM 565 C C . VAL A 1 82 ? 3.754 5.151 4.243 1.00 85.44 82 VAL A C 1
ATOM 567 O O . VAL A 1 82 ? 3.618 6.005 3.373 1.00 85.44 82 VAL A O 1
ATOM 570 N N . ASP A 1 83 ? 4.613 5.285 5.246 1.00 79.69 83 ASP A N 1
ATOM 571 C CA . ASP A 1 83 ? 5.504 6.445 5.367 1.00 79.69 83 ASP A CA 1
ATOM 572 C C . ASP A 1 83 ? 6.596 6.406 4.286 1.00 79.69 83 ASP A C 1
ATOM 574 O O . ASP A 1 83 ? 7.115 7.438 3.871 1.00 79.69 83 ASP A O 1
ATOM 578 N N . ARG A 1 84 ? 6.895 5.191 3.810 1.00 76.50 84 ARG A N 1
ATOM 579 C CA . ARG A 1 84 ? 7.866 4.870 2.772 1.00 76.50 84 ARG A CA 1
ATOM 580 C C . ARG A 1 84 ? 7.439 3.588 2.058 1.00 76.50 84 ARG A C 1
ATOM 582 O O . ARG A 1 84 ? 7.047 2.621 2.711 1.00 76.50 84 ARG A O 1
ATOM 589 N N . LEU A 1 85 ? 7.520 3.580 0.733 1.00 77.50 85 LEU A N 1
ATOM 590 C CA . LEU A 1 85 ? 7.236 2.432 -0.124 1.00 77.50 85 LEU A CA 1
ATOM 591 C C . LEU A 1 85 ? 8.483 2.115 -0.943 1.00 77.50 85 LEU A C 1
ATOM 593 O O . LEU A 1 85 ? 8.955 2.988 -1.661 1.00 77.50 85 LEU A O 1
ATOM 597 N N . ARG A 1 86 ? 9.002 0.887 -0.869 1.00 77.62 86 ARG A N 1
ATOM 598 C CA . ARG A 1 86 ? 10.203 0.480 -1.611 1.00 77.62 86 ARG A CA 1
ATOM 599 C C . ARG A 1 86 ? 9.919 -0.722 -2.502 1.00 77.62 86 ARG A C 1
ATOM 601 O O . ARG A 1 86 ? 9.385 -1.721 -2.026 1.00 77.62 86 ARG A O 1
ATOM 608 N N . MET A 1 87 ? 10.307 -0.617 -3.768 1.00 82.31 87 MET A N 1
ATOM 609 C CA . MET A 1 87 ? 10.159 -1.637 -4.807 1.00 82.31 87 MET A CA 1
ATOM 610 C C . MET A 1 87 ? 11.331 -1.548 -5.771 1.00 82.31 87 MET A C 1
ATOM 612 O O . MET A 1 87 ? 11.541 -0.489 -6.348 1.00 82.31 87 MET A O 1
ATOM 616 N N . ASP A 1 88 ? 12.053 -2.650 -5.969 1.00 73.75 88 ASP A N 1
ATOM 617 C CA . ASP A 1 88 ? 13.064 -2.776 -7.032 1.00 73.75 88 ASP A CA 1
ATOM 618 C C . ASP A 1 88 ? 14.047 -1.588 -7.129 1.00 73.75 88 ASP A C 1
ATOM 620 O O . ASP A 1 88 ? 14.209 -0.947 -8.163 1.00 73.75 88 ASP A O 1
ATOM 624 N N . GLY A 1 89 ? 14.641 -1.202 -5.996 1.00 70.25 89 GLY A N 1
ATOM 625 C CA . GLY A 1 89 ? 15.567 -0.063 -5.927 1.00 70.25 89 GLY A CA 1
ATOM 626 C C . GLY A 1 89 ? 14.920 1.328 -6.033 1.00 70.25 89 GLY A C 1
ATOM 627 O O . GLY A 1 89 ? 15.595 2.318 -5.765 1.00 70.25 89 GLY A O 1
ATOM 628 N N . ALA A 1 90 ? 13.624 1.426 -6.343 1.00 76.44 90 ALA A N 1
ATOM 629 C CA . ALA A 1 90 ? 12.839 2.652 -6.243 1.00 76.44 90 ALA A CA 1
ATOM 630 C C . ALA A 1 90 ? 12.195 2.777 -4.853 1.00 76.44 90 ALA A C 1
ATOM 632 O O . ALA A 1 90 ? 11.681 1.811 -4.287 1.00 76.44 90 ALA A O 1
ATOM 633 N N . GLU A 1 91 ? 12.193 3.987 -4.300 1.00 78.25 91 GLU A N 1
ATOM 634 C CA . GLU A 1 91 ? 11.681 4.257 -2.957 1.00 78.25 91 GLU A CA 1
ATOM 635 C C . GLU A 1 91 ? 10.903 5.570 -2.928 1.00 78.25 91 GLU A C 1
ATOM 637 O O . GLU A 1 91 ? 11.389 6.585 -3.425 1.00 78.25 91 GLU A O 1
ATOM 642 N N . SER A 1 92 ? 9.707 5.572 -2.332 1.00 77.81 92 SER A N 1
ATOM 643 C CA . SER A 1 92 ? 8.984 6.809 -2.051 1.00 77.81 92 SER A CA 1
ATOM 644 C C . SER A 1 92 ? 9.705 7.592 -0.959 1.00 77.81 92 SER A C 1
ATOM 646 O O . SER A 1 92 ? 9.917 7.107 0.150 1.00 77.81 92 SER A O 1
ATOM 648 N N . LEU A 1 93 ? 10.054 8.837 -1.274 1.00 77.38 93 LEU A N 1
ATOM 649 C CA . LEU A 1 93 ? 10.630 9.774 -0.306 1.00 77.38 93 LEU A CA 1
ATOM 650 C C . LEU A 1 93 ? 9.562 10.432 0.571 1.00 77.38 93 LEU A C 1
ATOM 652 O O . LEU A 1 93 ? 9.878 11.176 1.498 1.00 77.38 93 LEU A O 1
ATOM 656 N N . SER A 1 94 ? 8.296 10.153 0.276 1.00 82.06 94 SER A N 1
ATOM 657 C CA . SER A 1 94 ? 7.152 10.719 0.953 1.00 82.06 94 SER A CA 1
ATOM 658 C C . SER A 1 94 ? 6.057 9.690 1.235 1.00 82.06 94 SER A C 1
ATOM 660 O O . SER A 1 94 ? 6.033 8.615 0.613 1.00 82.06 94 SER A O 1
ATOM 662 N N . PRO A 1 95 ? 5.137 10.021 2.163 1.00 85.94 95 PRO A N 1
ATOM 663 C CA . PRO A 1 95 ? 4.005 9.173 2.482 1.00 85.94 95 PRO A CA 1
ATOM 664 C C . PRO A 1 95 ? 3.130 8.875 1.269 1.00 85.94 95 PRO A C 1
ATOM 666 O O . PRO A 1 95 ? 2.789 9.758 0.475 1.00 85.94 95 PRO A O 1
ATOM 669 N N . VAL A 1 96 ? 2.708 7.619 1.189 1.00 87.12 96 VAL A N 1
ATOM 670 C CA . VAL A 1 96 ? 1.795 7.109 0.174 1.00 87.12 96 VAL A CA 1
ATOM 671 C C . VAL A 1 96 ? 0.531 6.598 0.852 1.00 87.12 96 VAL A C 1
ATOM 673 O O . VAL A 1 96 ? 0.600 5.877 1.847 1.00 87.12 96 VAL A O 1
ATOM 676 N N . LEU A 1 97 ? -0.629 6.920 0.285 1.00 87.69 97 LEU A N 1
ATOM 677 C CA . LEU A 1 97 ? -1.917 6.370 0.694 1.00 87.69 97 LEU A CA 1
ATOM 678 C C . LEU A 1 97 ? -2.432 5.383 -0.358 1.00 87.69 97 LEU A C 1
ATOM 680 O O . LEU A 1 97 ? -2.723 5.752 -1.498 1.00 87.69 97 LEU A O 1
ATOM 684 N N . LEU A 1 98 ? -2.579 4.127 0.053 1.00 87.50 98 LEU A N 1
ATOM 685 C CA . LEU A 1 98 ? -3.111 3.032 -0.748 1.00 87.50 98 LEU A CA 1
ATOM 686 C C . LEU A 1 98 ? -4.581 2.792 -0.407 1.00 87.50 98 LEU A C 1
ATOM 688 O O . LEU A 1 98 ? -4.966 2.702 0.765 1.00 87.50 98 LEU A O 1
ATOM 692 N N . ARG A 1 99 ? -5.402 2.716 -1.456 1.00 85.00 99 ARG A N 1
ATOM 693 C CA . ARG A 1 99 ? -6.862 2.744 -1.392 1.00 85.00 99 ARG A CA 1
ATOM 694 C C . ARG A 1 99 ? -7.446 1.771 -2.416 1.00 85.00 99 ARG A C 1
ATOM 696 O O . ARG A 1 99 ? -7.078 1.862 -3.587 1.00 85.00 99 ARG A O 1
ATOM 703 N N . PRO A 1 100 ? -8.374 0.885 -2.028 1.00 83.50 100 PRO A N 1
ATOM 704 C CA . PRO A 1 100 ? -9.048 0.022 -2.986 1.00 83.50 100 PRO A CA 1
ATOM 705 C C . PRO A 1 100 ? -9.805 0.820 -4.056 1.00 83.50 100 PRO A C 1
ATOM 707 O O . PRO A 1 100 ? -10.551 1.745 -3.735 1.00 83.50 100 PRO A O 1
ATOM 710 N N . GLY A 1 101 ? -9.626 0.443 -5.321 1.00 81.44 101 GLY A N 1
ATOM 711 C CA . GLY A 1 101 ? -10.292 1.026 -6.486 1.00 81.44 101 GLY A CA 1
ATOM 712 C C . GLY A 1 101 ? -9.874 2.458 -6.817 1.00 81.44 101 GLY A C 1
ATOM 713 O O . GLY A 1 101 ? -10.578 3.125 -7.567 1.00 81.44 101 GLY A O 1
ATOM 714 N N . GLN A 1 102 ? -8.787 2.954 -6.227 1.00 84.31 102 GLN A N 1
ATOM 715 C CA . GLN A 1 102 ? -8.287 4.309 -6.438 1.00 84.31 102 GLN A CA 1
ATOM 716 C C . GLN A 1 102 ? -6.793 4.274 -6.758 1.00 84.31 102 GLN A C 1
ATOM 718 O O . GLN A 1 102 ? -6.093 3.383 -6.258 1.00 84.31 102 GLN A O 1
ATOM 723 N N . PRO A 1 103 ? -6.287 5.257 -7.520 1.00 87.12 103 PRO A N 1
ATOM 724 C CA . PRO A 1 103 ? -4.860 5.399 -7.717 1.00 87.12 103 PRO A CA 1
ATOM 725 C C . PRO A 1 103 ? -4.150 5.653 -6.378 1.00 87.12 103 PRO A C 1
ATOM 727 O O . PRO A 1 103 ? -4.750 6.233 -5.450 1.00 87.12 103 PRO A O 1
ATOM 730 N N . PRO A 1 104 ? -2.869 5.263 -6.265 1.00 87.56 104 PRO A N 1
ATOM 731 C CA . PRO A 1 104 ? -2.039 5.648 -5.133 1.00 87.56 104 PRO A CA 1
ATOM 732 C C . PRO A 1 104 ? -2.062 7.168 -4.948 1.00 87.56 104 PRO A C 1
ATOM 734 O O . PRO A 1 104 ? -1.992 7.912 -5.926 1.00 87.56 104 PRO A O 1
ATOM 737 N N . ALA A 1 105 ? -2.160 7.642 -3.706 1.00 87.06 105 ALA A N 1
ATOM 738 C CA . ALA A 1 105 ? -1.985 9.062 -3.407 1.00 87.06 105 ALA A CA 1
ATOM 739 C C . ALA A 1 105 ? -0.587 9.310 -2.838 1.00 87.06 105 ALA A C 1
ATOM 741 O O . ALA A 1 105 ? -0.165 8.557 -1.964 1.00 87.06 105 ALA A O 1
ATOM 742 N N . VAL A 1 106 ? 0.112 10.351 -3.290 1.00 87.12 106 VAL A N 1
ATOM 743 C CA . VAL A 1 106 ? 1.512 10.617 -2.915 1.00 87.12 106 VAL A CA 1
ATOM 744 C C . VAL A 1 106 ? 1.672 12.035 -2.400 1.00 87.12 106 VAL A C 1
ATOM 746 O O . VAL A 1 106 ? 1.239 12.988 -3.049 1.00 87.12 106 VAL A O 1
ATOM 749 N N . ALA A 1 107 ? 2.296 12.188 -1.236 1.00 84.19 107 ALA A N 1
ATOM 750 C CA . ALA A 1 107 ? 2.553 13.501 -0.664 1.00 84.19 107 ALA A CA 1
ATOM 751 C C . ALA A 1 107 ? 3.829 14.108 -1.266 1.00 84.19 107 ALA A C 1
ATOM 753 O O . ALA A 1 107 ? 4.924 13.870 -0.783 1.00 84.19 107 ALA A O 1
ATOM 754 N N . GLY A 1 108 ? 3.720 14.901 -2.327 1.00 78.25 108 GLY A N 1
ATOM 755 C CA . GLY A 1 108 ? 4.886 15.534 -2.959 1.00 78.25 108 GLY A CA 1
ATOM 756 C C . GLY A 1 108 ? 5.428 14.747 -4.151 1.00 78.25 108 GLY A C 1
ATOM 757 O O . GLY A 1 108 ? 4.656 14.141 -4.894 1.00 78.25 108 GLY A O 1
ATOM 758 N N . GLU A 1 109 ? 6.740 14.821 -4.382 1.00 74.00 109 GLU A N 1
ATOM 759 C CA . GLU A 1 109 ? 7.339 14.339 -5.628 1.00 74.00 109 GLU A CA 1
ATOM 760 C C . GLU A 1 109 ? 7.343 12.809 -5.731 1.00 74.00 109 GLU A C 1
ATOM 762 O O . GLU A 1 109 ? 7.577 12.085 -4.761 1.00 74.00 109 GLU A O 1
ATOM 767 N N . GLN A 1 110 ? 7.064 12.315 -6.936 1.00 72.31 110 GLN A N 1
ATOM 768 C CA . GLN A 1 110 ? 6.977 10.890 -7.219 1.00 72.31 110 GLN A CA 1
ATOM 769 C C . GLN A 1 110 ? 8.312 10.382 -7.776 1.00 72.31 110 GLN A C 1
ATOM 771 O O . GLN A 1 110 ? 8.771 10.893 -8.801 1.00 72.31 110 GLN A O 1
ATOM 776 N N . PRO A 1 111 ? 8.920 9.343 -7.179 1.00 70.38 111 PRO A N 1
ATOM 777 C CA . PRO A 1 111 ? 10.116 8.734 -7.744 1.00 70.38 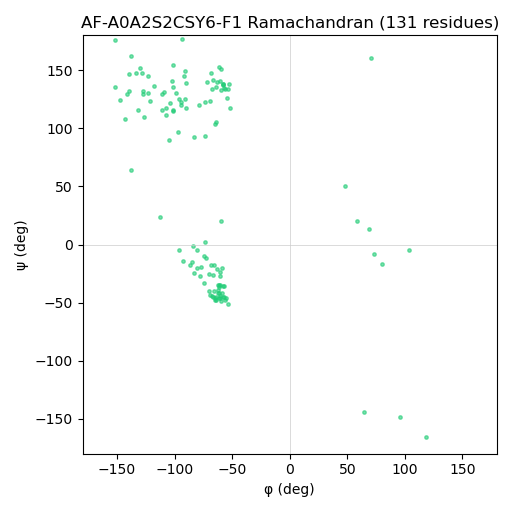111 PRO A CA 1
ATOM 778 C C . PRO A 1 111 ? 9.799 8.105 -9.101 1.00 70.38 111 PRO A C 1
ATOM 780 O O . PRO A 1 111 ? 8.796 7.396 -9.256 1.00 70.38 111 PRO A O 1
ATOM 783 N N . ARG A 1 112 ? 10.672 8.333 -10.089 1.00 75.88 112 ARG A N 1
ATOM 784 C CA . ARG A 1 112 ? 10.542 7.704 -11.410 1.00 75.88 112 ARG A CA 1
ATOM 785 C C . ARG A 1 112 ? 10.541 6.181 -11.267 1.00 75.88 112 ARG A C 1
ATOM 787 O O . ARG A 1 112 ? 11.313 5.624 -10.497 1.00 75.88 112 ARG A O 1
ATOM 794 N N . GLY A 1 113 ? 9.663 5.515 -12.012 1.00 80.69 113 GLY A N 1
ATOM 795 C CA . GLY A 1 113 ? 9.594 4.052 -12.061 1.00 80.69 113 GLY A CA 1
ATOM 796 C C . GLY A 1 113 ? 8.866 3.381 -10.890 1.00 80.69 113 GLY A C 1
ATOM 797 O O . GLY A 1 113 ? 8.416 2.252 -11.059 1.00 80.69 113 GLY A O 1
ATOM 798 N N . LEU A 1 114 ? 8.638 4.063 -9.756 1.00 84.81 114 LEU A N 1
ATOM 799 C CA . LEU A 1 114 ? 7.987 3.462 -8.580 1.00 84.81 114 LEU A CA 1
ATOM 800 C C . LEU A 1 114 ? 6.617 2.855 -8.921 1.00 84.81 114 LEU A C 1
ATOM 802 O O . LEU A 1 114 ? 6.318 1.726 -8.546 1.00 84.81 114 LEU A O 1
ATOM 806 N N . TRP A 1 115 ? 5.784 3.580 -9.667 1.00 86.00 115 TRP A N 1
ATOM 807 C CA . TRP A 1 115 ? 4.425 3.127 -9.988 1.00 86.00 115 TRP A CA 1
ATOM 808 C C . TRP A 1 115 ? 4.374 2.078 -11.090 1.00 86.00 115 TRP A C 1
ATOM 810 O O . TRP A 1 115 ? 3.491 1.226 -11.080 1.00 86.00 115 TRP A O 1
ATOM 820 N N . GLN A 1 116 ? 5.358 2.087 -11.988 1.00 86.88 116 GLN A N 1
ATOM 821 C CA . GLN A 1 116 ? 5.537 1.021 -12.972 1.00 86.88 116 GLN A CA 1
ATOM 822 C C . GLN A 1 116 ? 5.940 -0.279 -12.268 1.00 86.88 116 GLN A C 1
ATOM 824 O O . GLN A 1 116 ? 5.343 -1.322 -12.531 1.00 86.88 116 GLN A O 1
ATOM 829 N N . ALA A 1 117 ? 6.867 -0.203 -11.307 1.00 87.62 117 ALA A N 1
ATOM 830 C CA . ALA A 1 117 ? 7.227 -1.331 -10.456 1.00 87.62 117 ALA A CA 1
ATOM 831 C C . ALA A 1 117 ? 6.021 -1.812 -9.631 1.00 87.62 117 ALA A C 1
ATOM 833 O O . ALA A 1 117 ? 5.716 -3.001 -9.633 1.00 87.62 117 ALA A O 1
ATOM 834 N N . PHE A 1 118 ? 5.259 -0.900 -9.015 1.00 88.81 118 PHE A N 1
ATOM 835 C CA . PHE A 1 118 ? 4.044 -1.248 -8.266 1.00 88.81 118 PHE A CA 1
ATOM 836 C C . PHE A 1 118 ? 3.014 -1.982 -9.132 1.00 88.81 118 PHE A C 1
ATOM 838 O O . PHE A 1 118 ? 2.474 -3.011 -8.723 1.00 88.81 118 PHE A O 1
ATOM 845 N N . ALA A 1 119 ? 2.768 -1.495 -10.351 1.00 88.81 119 ALA A N 1
ATOM 846 C CA . ALA A 1 119 ? 1.885 -2.153 -11.307 1.00 88.81 119 ALA A CA 1
ATOM 847 C C . ALA A 1 119 ? 2.403 -3.546 -11.709 1.00 88.81 119 ALA A C 1
ATOM 849 O O . ALA A 1 119 ? 1.613 -4.488 -11.810 1.00 88.81 119 ALA A O 1
ATOM 850 N N . ALA A 1 120 ? 3.719 -3.707 -11.884 1.00 89.38 120 ALA A N 1
ATOM 851 C CA . ALA A 1 120 ? 4.341 -4.991 -12.199 1.00 89.38 120 ALA A CA 1
ATOM 852 C C . ALA A 1 120 ? 4.187 -6.011 -11.058 1.00 89.38 120 ALA A C 1
ATOM 854 O O . ALA A 1 120 ? 3.719 -7.124 -11.313 1.00 89.38 120 ALA A O 1
ATOM 855 N N . VAL A 1 121 ? 4.480 -5.614 -9.811 1.00 90.19 121 VAL A N 1
ATOM 856 C CA . VAL A 1 121 ? 4.254 -6.426 -8.598 1.00 90.19 121 VAL A CA 1
ATOM 857 C C . VAL A 1 121 ? 2.800 -6.888 -8.548 1.00 90.19 121 VAL A C 1
ATOM 859 O O . VAL A 1 121 ? 2.510 -8.078 -8.429 1.00 90.19 121 VAL A O 1
ATOM 862 N N . ARG A 1 122 ? 1.862 -5.947 -8.696 1.00 90.19 122 ARG A N 1
ATOM 863 C CA . ARG A 1 122 ? 0.420 -6.212 -8.690 1.00 90.19 122 ARG A CA 1
ATOM 864 C C . ARG A 1 122 ? 0.001 -7.220 -9.755 1.00 90.19 122 ARG A C 1
ATOM 866 O O . ARG A 1 122 ? -0.773 -8.135 -9.471 1.00 90.19 122 ARG A O 1
ATOM 873 N N . ALA A 1 123 ? 0.504 -7.060 -10.976 1.00 89.38 123 ALA A N 1
ATOM 874 C CA . ALA A 1 123 ? 0.218 -7.973 -12.073 1.00 89.38 123 ALA A CA 1
ATOM 875 C C . ALA A 1 123 ? 0.798 -9.373 -11.814 1.00 89.38 123 ALA A C 1
ATOM 877 O O . ALA A 1 123 ? 0.137 -10.371 -12.101 1.00 89.38 123 ALA A O 1
ATOM 878 N N . ALA A 1 124 ? 2.007 -9.464 -11.255 1.00 90.62 124 ALA A N 1
ATOM 879 C CA . ALA A 1 124 ? 2.633 -10.732 -10.890 1.00 90.62 124 ALA A CA 1
ATOM 880 C C . ALA A 1 124 ? 1.849 -11.460 -9.795 1.00 90.62 124 ALA A C 1
ATOM 882 O O . ALA A 1 124 ? 1.493 -12.629 -9.954 1.00 90.62 124 ALA A O 1
ATOM 883 N N . ARG A 1 125 ? 1.447 -10.723 -8.763 1.00 89.00 125 ARG A N 1
ATOM 884 C CA . ARG A 1 125 ? 0.647 -11.226 -7.652 1.00 89.00 125 ARG A CA 1
ATOM 885 C C . ARG A 1 125 ? -0.734 -11.722 -8.098 1.00 89.00 125 ARG A C 1
ATOM 887 O O . ARG A 1 125 ? -1.152 -12.816 -7.728 1.00 89.00 125 ARG A O 1
ATOM 894 N N . ALA A 1 126 ? -1.404 -10.998 -8.999 1.00 87.19 126 ALA A N 1
ATOM 895 C CA . ALA A 1 126 ? -2.667 -11.444 -9.594 1.00 87.19 126 ALA A CA 1
ATOM 896 C C . ALA A 1 126 ? -2.528 -12.764 -10.381 1.00 87.19 126 ALA A C 1
ATOM 898 O O . ALA A 1 126 ? -3.445 -13.587 -10.375 1.00 87.19 126 ALA A O 1
ATOM 899 N N . ARG A 1 127 ? -1.384 -12.997 -11.045 1.00 88.88 127 ARG A N 1
ATOM 900 C CA . ARG A 1 127 ? -1.097 -14.273 -11.726 1.00 88.88 127 ARG A CA 1
ATOM 901 C C . ARG A 1 127 ? -0.870 -15.415 -10.736 1.00 88.88 127 ARG A C 1
ATOM 903 O O . ARG A 1 127 ? -1.332 -16.518 -11.002 1.00 88.88 127 ARG A O 1
ATOM 910 N N . GLN A 1 128 ? -0.182 -15.165 -9.623 1.00 86.06 128 GLN A N 1
ATOM 911 C CA . GLN A 1 128 ? 0.050 -16.172 -8.582 1.00 86.06 128 GLN A CA 1
ATOM 912 C C . GLN A 1 128 ? -1.261 -16.621 -7.930 1.00 86.06 128 GLN A C 1
ATOM 914 O O . GLN A 1 128 ? -1.524 -17.818 -7.868 1.00 86.06 128 GLN A O 1
ATOM 919 N N . VAL A 1 129 ? -2.121 -15.673 -7.538 1.00 79.56 129 VAL A N 1
ATOM 920 C CA . VAL A 1 129 ? -3.431 -15.980 -6.937 1.00 79.56 129 VAL A CA 1
ATOM 921 C C . VAL A 1 129 ? -4.290 -16.826 -7.881 1.00 79.56 129 VAL A C 1
ATOM 923 O O . VAL A 1 129 ? -4.892 -17.799 -7.447 1.00 79.56 129 VAL A O 1
ATOM 926 N N . ARG A 1 130 ? -4.291 -16.522 -9.187 1.00 82.06 130 ARG A N 1
ATOM 927 C CA . ARG A 1 130 ? -5.014 -17.321 -10.196 1.00 82.06 130 ARG A CA 1
ATOM 928 C C . ARG A 1 130 ? -4.460 -18.730 -10.402 1.00 82.06 130 ARG A C 1
ATOM 930 O O . ARG A 1 130 ? -5.196 -19.578 -10.874 1.00 82.06 130 ARG A O 1
ATOM 937 N N . ARG A 1 131 ? -3.174 -18.968 -10.131 1.00 78.62 131 ARG A N 1
ATOM 938 C CA . ARG A 1 131 ? -2.565 -20.307 -10.233 1.00 78.62 131 ARG A CA 1
ATOM 939 C C . ARG A 1 131 ? -2.844 -21.177 -9.008 1.00 78.62 131 ARG A C 1
ATOM 941 O O . ARG A 1 131 ? -2.682 -22.386 -9.097 1.00 78.62 131 ARG A O 1
ATOM 948 N N . ALA A 1 132 ? -3.191 -20.559 -7.882 1.00 70.44 132 ALA A N 1
ATOM 949 C CA . ALA A 1 132 ? -3.455 -21.233 -6.615 1.00 70.44 132 ALA A CA 1
ATOM 950 C C . ALA A 1 132 ? -4.952 -21.513 -6.364 1.00 70.44 132 ALA A C 1
ATOM 952 O O . ALA A 1 132 ? -5.276 -22.128 -5.350 1.00 70.44 132 ALA A O 1
ATOM 953 N N . ALA A 1 133 ? -5.837 -21.041 -7.250 1.00 64.69 133 ALA A N 1
ATOM 954 C CA . ALA A 1 133 ? -7.290 -21.223 -7.210 1.00 64.69 133 ALA A CA 1
ATOM 955 C C . ALA A 1 133 ? -7.736 -22.249 -8.257 1.00 64.69 133 ALA A C 1
ATOM 957 O O . ALA A 1 133 ? -8.701 -22.986 -7.963 1.00 64.69 133 ALA A O 1
#

Solvent-accessible surface area (backbone atoms only — not comparable to full-atom values): 7255 Å² total; per-residue (Å²): 60,38,43,35,40,58,99,49,78,59,42,77,31,57,53,48,64,44,49,36,70,76,30,52,73,51,57,33,66,55,35,48,84,40,41,69,61,53,51,52,36,63,74,29,35,30,57,89,49,77,66,40,83,34,58,68,70,47,72,69,47,73,63,57,79,69,35,70,70,44,86,88,52,94,72,62,30,56,31,41,38,30,62,56,51,48,38,90,94,29,54,39,88,30,41,33,41,37,26,51,78,32,40,42,23,30,40,68,80,76,52,80,62,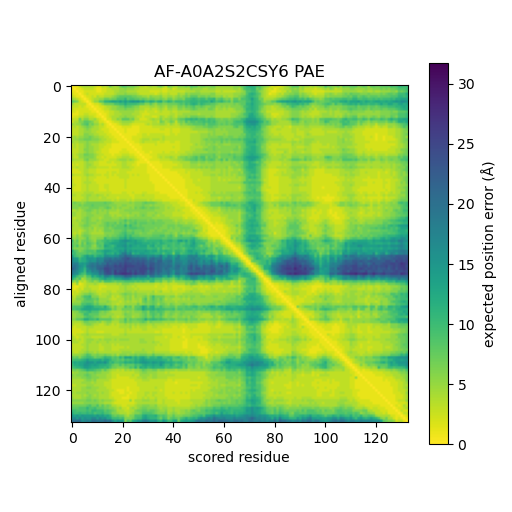39,60,60,48,51,33,44,17,51,54,32,30,54,53,52,55,63,73,77,108

Foldseek 3Di:
DWKAWAPDWIDDFDWDWEQELLQDIDTDGRVVVVVVLVSVLLLQAPLVDDAAADDPCLVPDRHLPVQDPPPVPPHTRTKDKDQKYDFDNDMQPGIWIGHGPYHIYTHDDDTPCRSVSSVSSSVSNVVVVVVVD

Organism: NCBI:txid2202148

Nearest PDB structures (foldseek):
  8dq8-assembly1_A  TM=3.513E-01  e=1.810E+00  Pseudomonas putida S16
  7c49-assembly2_B  TM=2.794E-01  e=1.418E+00  Pseudomonas putida S16
  7khn-assembly1_A  TM=3.101E-01  e=2.948E+00  Pseudomonas putida S16

Radius of gyration: 13.85 Å; Cα contacts (8 Å, |Δi|>4): 262; chains: 1; bounding box: 36×39×30 Å

pLDDT: mean 79.82, std 10.84, range [39.59, 90.62]